Protein AF-V5GLH6-F1 (afdb_monomer_lite)

Structure (mmCIF, N/CA/C/O backbone):
data_AF-V5GLH6-F1
#
_entry.id   AF-V5GLH6-F1
#
loop_
_atom_site.group_PDB
_atom_site.id
_atom_site.type_symbol
_atom_site.label_atom_id
_atom_site.label_alt_id
_atom_site.label_comp_id
_atom_site.label_asym_id
_atom_site.label_entity_id
_atom_site.label_seq_id
_atom_site.pdbx_PDB_ins_code
_atom_site.Cartn_x
_atom_site.Cartn_y
_atom_site.Cartn_z
_atom_site.occupancy
_atom_site.B_iso_or_equiv
_atom_site.auth_seq_id
_atom_site.auth_comp_id
_atom_site.auth_asym_id
_atom_site.auth_atom_id
_atom_site.pdbx_PDB_model_num
ATOM 1 N N . ARG A 1 1 ? -13.225 12.604 -45.106 1.00 49.56 1 ARG A N 1
ATOM 2 C CA . ARG A 1 1 ? -14.642 13.021 -45.293 1.00 49.56 1 ARG A CA 1
ATOM 3 C C . ARG A 1 1 ? -15.420 13.181 -43.969 1.00 49.56 1 ARG A C 1
ATOM 5 O O . ARG A 1 1 ? -16.616 13.400 -44.041 1.00 49.56 1 ARG A O 1
ATOM 12 N N . ALA A 1 2 ? -14.789 13.143 -42.785 1.00 51.56 2 ALA A N 1
ATOM 13 C CA . ALA A 1 2 ? -15.497 13.200 -41.492 1.00 51.56 2 ALA A CA 1
ATOM 14 C C . ALA A 1 2 ? -15.190 14.450 -40.633 1.00 51.56 2 ALA A C 1
ATOM 16 O O . ALA A 1 2 ? -15.391 14.403 -39.431 1.00 51.56 2 ALA A O 1
ATOM 17 N N . LEU A 1 3 ? -14.682 15.545 -41.219 1.00 58.72 3 LEU A N 1
ATOM 18 C CA . LEU A 1 3 ? -14.327 16.779 -40.483 1.00 58.72 3 LEU A CA 1
ATOM 19 C C . LEU A 1 3 ? -14.544 18.070 -41.302 1.00 58.72 3 LEU A C 1
ATOM 21 O O . LEU A 1 3 ? -13.966 19.108 -41.002 1.00 58.72 3 LEU A O 1
ATOM 25 N N . ALA A 1 4 ? -15.341 18.032 -42.372 1.00 55.06 4 ALA A N 1
ATOM 26 C CA . ALA A 1 4 ? -15.666 19.264 -43.091 1.00 55.06 4 ALA A CA 1
ATOM 27 C C . ALA A 1 4 ? -16.716 20.052 -42.284 1.00 55.06 4 ALA A C 1
ATOM 29 O O . ALA A 1 4 ? -17.767 19.497 -41.969 1.00 55.06 4 ALA A O 1
ATOM 30 N N . ASN A 1 5 ? -16.435 21.324 -41.977 1.00 60.91 5 ASN A N 1
ATOM 31 C CA . ASN A 1 5 ? -17.304 22.279 -41.262 1.00 60.91 5 ASN A CA 1
ATOM 32 C C . ASN A 1 5 ? -17.484 22.077 -39.742 1.00 60.91 5 ASN A C 1
ATOM 34 O O . ASN A 1 5 ? -18.463 22.564 -39.181 1.00 60.91 5 ASN A O 1
ATOM 38 N N . GLN A 1 6 ? -16.556 21.407 -39.054 1.00 66.69 6 GLN A N 1
ATOM 39 C CA . GLN A 1 6 ? -16.508 21.433 -37.585 1.00 66.69 6 GLN A CA 1
ATOM 40 C C . GLN A 1 6 ? -15.483 22.472 -37.118 1.00 66.69 6 GLN A C 1
ATOM 42 O O . GLN A 1 6 ? -14.355 22.490 -37.608 1.00 66.69 6 GLN A O 1
ATOM 47 N N . SER A 1 7 ? -15.864 23.346 -36.183 1.00 65.06 7 SER A N 1
ATOM 48 C CA . SER A 1 7 ? -14.918 24.262 -35.540 1.00 65.06 7 SER A CA 1
ATOM 49 C C . SER A 1 7 ? -13.930 23.452 -34.706 1.00 65.06 7 SER A C 1
ATOM 51 O O . SER A 1 7 ? -14.357 22.675 -33.847 1.00 65.06 7 SER A O 1
ATOM 53 N N . LEU A 1 8 ? -12.627 23.631 -34.941 1.00 66.69 8 LEU A N 1
ATOM 54 C CA . LEU A 1 8 ? -11.609 23.013 -34.096 1.00 66.69 8 LEU A CA 1
ATOM 55 C C . LEU A 1 8 ? -11.785 23.491 -32.643 1.00 66.69 8 LEU A C 1
ATOM 57 O O . LEU A 1 8 ? -12.011 24.684 -32.421 1.00 66.69 8 LEU A O 1
ATOM 61 N N . PRO A 1 9 ? -11.713 22.588 -31.651 1.00 67.81 9 PRO A N 1
ATOM 62 C CA . PRO A 1 9 ? -11.848 22.978 -30.259 1.00 67.81 9 PRO A CA 1
ATOM 63 C C . PRO A 1 9 ? -10.700 23.915 -29.865 1.00 67.81 9 PRO A C 1
ATOM 65 O O . PRO A 1 9 ? -9.530 23.557 -29.986 1.00 67.81 9 PRO A O 1
ATOM 68 N N . PHE A 1 10 ? -11.043 25.103 -29.359 1.00 68.94 10 PHE A N 1
ATOM 69 C CA . PHE A 1 10 ? -10.095 26.037 -28.750 1.00 68.94 10 PHE A CA 1
ATOM 70 C C . PHE A 1 10 ? -9.610 25.464 -27.415 1.00 68.94 10 PHE A C 1
ATOM 72 O O . PHE A 1 10 ? -10.112 25.806 -26.346 1.00 68.94 10 PHE A O 1
ATOM 79 N N . SER A 1 11 ? -8.649 24.546 -27.479 1.00 81.56 11 SER A N 1
ATOM 80 C CA . SER A 1 11 ? -7.921 24.070 -26.309 1.00 81.56 11 SER A CA 1
ATOM 81 C C . SER A 1 11 ? -6.476 24.539 -26.373 1.00 81.56 11 SER A C 1
ATOM 83 O O . SER A 1 11 ? -5.858 24.564 -27.439 1.00 81.56 11 SER A O 1
ATOM 85 N N . VAL A 1 12 ? -5.924 24.869 -25.206 1.00 79.00 12 VAL A N 1
ATOM 86 C CA . VAL A 1 12 ? -4.511 25.235 -25.057 1.00 79.00 12 VAL A CA 1
ATOM 87 C C . VAL A 1 12 ? -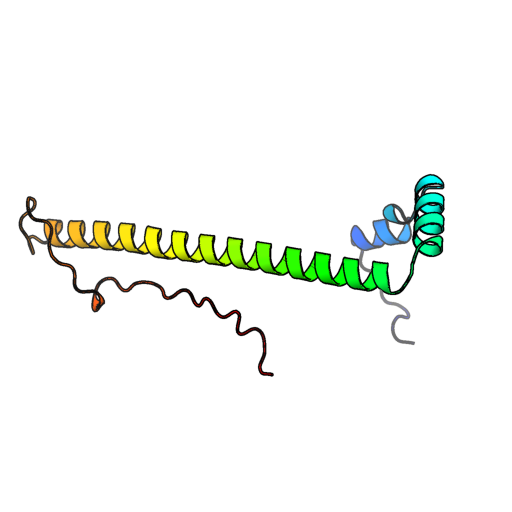3.606 24.149 -25.654 1.00 79.00 12 VAL A C 1
ATOM 89 O O . VAL A 1 12 ? -2.665 24.470 -26.366 1.00 79.00 12 VAL A O 1
ATOM 92 N N . CYS A 1 13 ? -3.941 22.867 -25.476 1.00 73.25 13 CYS A N 1
ATOM 93 C CA . CYS A 1 13 ? -3.187 21.756 -26.064 1.00 73.25 13 CYS A CA 1
ATOM 94 C C . CYS A 1 13 ? -3.197 21.752 -27.604 1.00 73.25 13 CYS A C 1
ATOM 96 O O . CYS A 1 13 ? -2.212 21.337 -28.206 1.00 73.25 13 CYS A O 1
ATOM 98 N N . THR A 1 14 ? -4.283 22.204 -28.244 1.00 77.00 14 THR A N 1
ATOM 99 C CA . THR A 1 14 ? -4.369 22.295 -29.715 1.00 77.00 14 THR A CA 1
ATOM 100 C C . THR A 1 14 ? -3.473 23.414 -30.234 1.00 77.00 14 THR A C 1
ATOM 102 O O . THR A 1 14 ? -2.698 23.186 -31.153 1.00 77.00 14 THR A O 1
ATOM 105 N N . ILE A 1 15 ? -3.501 24.581 -29.582 1.00 78.62 15 ILE A N 1
ATOM 106 C CA . ILE A 1 15 ? -2.649 25.725 -29.941 1.00 78.62 15 ILE A CA 1
ATOM 107 C C . ILE A 1 15 ? -1.170 25.381 -29.737 1.00 78.62 15 ILE A C 1
ATOM 109 O O . ILE A 1 15 ? -0.368 25.585 -30.635 1.00 78.62 15 ILE A O 1
ATOM 113 N N . LEU A 1 16 ? -0.805 24.800 -28.590 1.00 76.88 16 LEU A N 1
ATOM 114 C CA . LEU A 1 16 ? 0.584 24.420 -28.298 1.00 76.88 16 LEU A CA 1
ATOM 115 C C . LEU A 1 16 ? 1.133 23.363 -29.270 1.00 76.88 16 LEU A C 1
ATOM 117 O O . LEU A 1 16 ? 2.332 23.351 -29.541 1.00 76.88 16 LEU A O 1
ATOM 121 N N . ARG A 1 17 ? 0.267 22.477 -29.782 1.00 72.38 17 ARG A N 1
ATOM 122 C CA . ARG A 1 17 ? 0.611 21.517 -30.838 1.00 72.38 17 ARG A CA 1
ATOM 123 C C . ARG A 1 17 ? 0.798 22.214 -32.187 1.00 72.38 17 ARG A C 1
ATOM 125 O O . ARG A 1 17 ? 1.779 21.924 -32.860 1.00 72.38 17 ARG A O 1
ATOM 132 N N . ASP A 1 18 ? -0.143 23.072 -32.581 1.00 76.44 18 ASP A N 1
ATOM 133 C CA . ASP A 1 18 ? -0.149 23.734 -33.896 1.00 76.44 18 ASP A CA 1
ATOM 134 C C . ASP A 1 18 ? 0.988 24.751 -34.040 1.00 76.44 18 ASP A C 1
ATOM 136 O O . ASP A 1 18 ? 1.577 24.863 -35.108 1.00 76.44 18 ASP A O 1
ATOM 140 N N . GLU A 1 19 ? 1.347 25.425 -32.948 1.00 79.25 19 GLU A N 1
ATOM 141 C CA . GLU A 1 19 ? 2.496 26.335 -32.865 1.00 79.25 19 GLU A CA 1
ATOM 142 C C . GLU A 1 19 ? 3.831 25.592 -32.651 1.00 79.25 19 GLU A C 1
ATOM 144 O O . GLU A 1 19 ? 4.854 26.220 -32.393 1.00 79.25 19 GLU A O 1
ATOM 149 N N . GLU A 1 20 ? 3.825 24.251 -32.700 1.00 69.56 20 GLU A N 1
ATOM 150 C CA . GLU A 1 20 ? 5.005 23.380 -32.572 1.00 69.56 20 GLU A CA 1
ATOM 151 C C . GLU A 1 20 ? 5.912 23.712 -31.372 1.00 69.56 20 GLU A C 1
ATOM 153 O O . GLU A 1 20 ? 7.104 23.402 -31.366 1.00 69.56 20 GLU A O 1
ATOM 158 N N . VAL A 1 21 ? 5.336 24.282 -30.307 1.00 70.38 21 VAL A N 1
ATOM 159 C CA . VAL A 1 21 ? 6.071 24.884 -29.178 1.00 70.38 21 VAL A CA 1
ATOM 160 C C . VAL A 1 21 ? 7.008 23.879 -28.501 1.00 70.38 21 VAL A C 1
ATOM 162 O O . VAL A 1 21 ? 8.064 24.251 -27.995 1.00 70.38 21 VAL A O 1
ATOM 165 N N . TYR A 1 22 ? 6.642 22.594 -28.522 1.00 60.88 22 TYR A N 1
ATOM 166 C CA . TYR A 1 22 ? 7.427 21.489 -27.959 1.00 60.88 22 TYR A CA 1
ATOM 167 C C . TYR A 1 22 ? 8.122 20.603 -29.004 1.00 60.88 22 TYR A C 1
ATOM 169 O O . TYR A 1 22 ? 8.867 19.703 -28.625 1.00 60.88 22 TYR A O 1
ATOM 177 N N . ASN A 1 23 ? 7.890 20.838 -30.298 1.00 61.41 23 ASN A N 1
ATOM 178 C CA . ASN A 1 23 ? 8.450 20.033 -31.390 1.00 61.41 23 ASN A CA 1
ATOM 179 C C . ASN A 1 23 ? 9.731 20.634 -31.986 1.00 61.41 23 ASN A C 1
ATOM 181 O O . ASN A 1 23 ? 10.294 20.059 -32.916 1.00 61.41 23 ASN A O 1
ATOM 185 N N . LEU A 1 24 ? 10.219 21.759 -31.454 1.00 68.00 24 LEU A N 1
ATOM 186 C CA . LEU A 1 24 ? 11.526 22.301 -31.812 1.00 68.00 24 LEU A CA 1
ATOM 187 C C . LEU A 1 24 ? 12.619 21.366 -31.285 1.00 68.00 24 LEU A C 1
ATOM 189 O O . LEU A 1 24 ? 13.093 21.499 -30.155 1.00 68.00 24 LEU A O 1
ATOM 193 N N . ILE A 1 25 ? 13.010 20.394 -32.107 1.00 64.38 25 ILE A N 1
ATOM 194 C CA . ILE A 1 25 ? 14.183 19.574 -31.836 1.00 64.38 25 ILE A CA 1
ATOM 195 C C . ILE A 1 25 ? 15.387 20.501 -31.976 1.00 64.38 25 ILE A C 1
ATOM 197 O O . ILE A 1 25 ? 15.703 20.976 -33.065 1.00 64.38 25 ILE A O 1
ATOM 201 N N . THR A 1 26 ? 16.029 20.818 -30.855 1.00 71.62 26 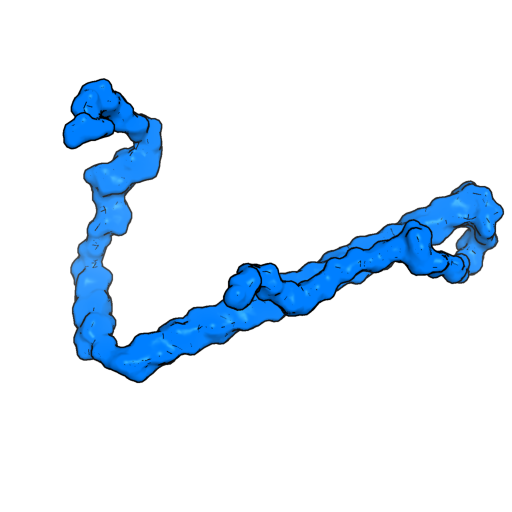THR A N 1
ATOM 202 C CA . THR A 1 26 ? 17.257 21.605 -30.889 1.00 71.62 26 THR A CA 1
ATOM 203 C C . THR A 1 26 ? 18.347 20.814 -31.620 1.00 71.62 26 THR A C 1
ATOM 205 O O . THR A 1 26 ? 18.365 19.581 -31.537 1.00 71.62 26 THR A O 1
ATOM 208 N N . PRO A 1 27 ? 19.274 21.476 -32.332 1.00 69.75 27 PRO A N 1
ATOM 209 C CA . PRO A 1 27 ? 20.352 20.788 -33.045 1.00 69.75 27 PRO A CA 1
ATOM 210 C C . PRO A 1 27 ? 21.174 19.867 -32.124 1.00 69.75 27 PRO A C 1
ATOM 212 O O . PRO A 1 27 ? 21.598 18.790 -32.540 1.00 69.75 27 PRO A O 1
ATOM 215 N N . GLU A 1 28 ? 21.312 20.216 -30.842 1.00 70.88 28 GLU A N 1
ATOM 216 C CA . GLU A 1 28 ? 21.952 19.376 -29.824 1.00 70.88 28 GLU A CA 1
ATOM 217 C C . GLU A 1 28 ? 21.151 18.096 -29.523 1.00 70.88 28 GLU A C 1
ATOM 219 O O . GLU A 1 28 ? 21.722 17.025 -29.297 1.00 70.88 28 GLU A O 1
ATOM 224 N N . GLN A 1 29 ? 19.818 18.186 -29.523 1.00 68.50 29 GLN A N 1
ATOM 225 C CA . GLN A 1 29 ? 18.928 17.044 -29.328 1.00 68.50 29 GLN A CA 1
ATOM 226 C C . GLN A 1 29 ? 18.921 16.136 -30.570 1.00 68.50 29 GLN A C 1
ATOM 228 O O . GLN A 1 29 ? 18.936 14.913 -30.433 1.00 68.50 29 GLN A O 1
ATOM 233 N N . GLU A 1 30 ? 18.993 16.713 -31.771 1.00 69.75 30 GLU A N 1
ATOM 234 C CA . GLU A 1 30 ? 19.156 15.992 -33.040 1.00 69.75 30 GLU A CA 1
ATOM 235 C C . GLU A 1 30 ? 20.482 15.212 -33.106 1.00 69.75 30 GLU A C 1
ATOM 237 O O . GLU A 1 30 ? 20.514 14.049 -33.525 1.00 69.75 30 GLU A O 1
ATOM 242 N N . GLU A 1 31 ? 21.582 15.821 -32.650 1.00 68.88 31 GLU A N 1
ATOM 243 C CA . GLU A 1 31 ? 22.901 15.183 -32.589 1.00 68.88 31 GLU A CA 1
ATOM 244 C C . GLU A 1 31 ? 22.920 14.024 -31.578 1.00 68.88 31 GLU A C 1
ATOM 246 O O . GLU A 1 31 ? 23.433 12.932 -31.861 1.00 68.88 31 GLU A O 1
ATOM 251 N N . LYS A 1 32 ? 22.279 14.220 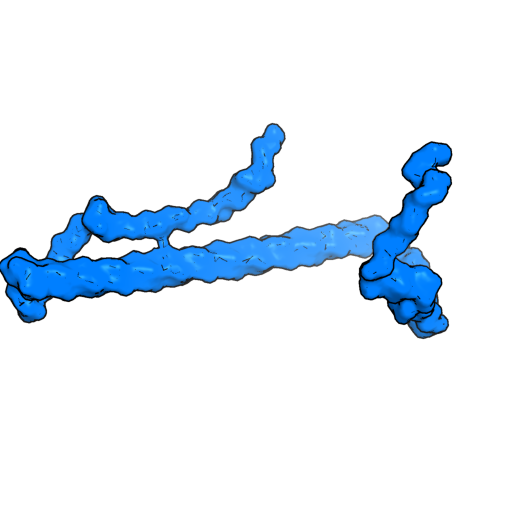-30.419 1.00 68.00 32 LYS A N 1
ATOM 252 C CA . LYS A 1 32 ? 22.099 13.184 -29.395 1.00 68.00 32 LYS A CA 1
ATOM 253 C C . LYS A 1 32 ? 21.286 11.998 -29.923 1.00 68.00 32 LYS A C 1
ATOM 255 O O . LYS A 1 32 ? 21.691 10.850 -29.722 1.00 68.00 32 LYS A O 1
ATOM 260 N N . ASP A 1 33 ? 20.204 12.256 -30.652 1.00 66.88 33 ASP A N 1
ATOM 261 C CA . ASP A 1 33 ? 19.356 11.228 -31.267 1.00 66.88 33 ASP A CA 1
ATOM 262 C C . ASP A 1 33 ? 20.067 10.468 -32.396 1.00 66.88 33 ASP A C 1
ATOM 264 O O . ASP A 1 33 ? 19.919 9.246 -32.522 1.00 66.88 33 ASP A O 1
ATOM 268 N N . ARG A 1 34 ? 20.883 11.153 -33.209 1.00 67.81 34 ARG A N 1
ATOM 269 C CA . ARG A 1 34 ? 21.742 10.513 -34.222 1.00 67.81 34 ARG A CA 1
ATOM 270 C C . ARG A 1 34 ? 22.774 9.583 -33.589 1.00 67.81 34 ARG A C 1
ATOM 272 O O . ARG A 1 34 ? 22.948 8.454 -34.060 1.00 67.81 34 ARG A O 1
ATOM 279 N N . ASN A 1 35 ? 23.427 10.017 -32.511 1.00 62.25 35 ASN A N 1
ATOM 280 C CA . ASN A 1 35 ? 24.387 9.192 -31.775 1.00 62.25 35 ASN A CA 1
ATOM 281 C C . ASN A 1 35 ? 23.717 8.000 -31.078 1.00 62.25 35 ASN A C 1
ATOM 283 O O . ASN A 1 35 ? 24.287 6.907 -31.061 1.00 62.25 35 ASN A O 1
ATOM 287 N N . ALA A 1 36 ? 22.504 8.179 -30.549 1.00 61.91 36 ALA A N 1
ATOM 288 C CA . ALA A 1 36 ? 21.718 7.103 -29.950 1.00 61.91 36 ALA A CA 1
ATOM 289 C C . ALA A 1 36 ? 21.309 6.045 -30.990 1.00 61.91 36 ALA A C 1
ATOM 291 O O . ALA A 1 36 ? 21.534 4.854 -30.771 1.00 61.91 36 ALA A O 1
ATOM 292 N N . ARG A 1 37 ? 20.799 6.465 -32.160 1.00 62.72 37 ARG A N 1
ATOM 293 C CA . ARG A 1 37 ? 20.460 5.554 -33.272 1.00 62.72 37 ARG A CA 1
ATOM 294 C C . ARG A 1 37 ? 21.678 4.796 -33.800 1.00 62.72 37 ARG A C 1
ATOM 296 O O . ARG A 1 37 ? 21.571 3.612 -34.093 1.00 62.72 37 ARG A O 1
ATOM 303 N N . SER A 1 38 ? 22.839 5.445 -33.867 1.00 62.22 38 SER A N 1
ATOM 304 C CA . SER A 1 38 ? 24.077 4.830 -34.374 1.00 62.22 38 SER A CA 1
ATOM 305 C C . SER A 1 38 ? 24.667 3.768 -33.435 1.00 62.22 38 SER A C 1
ATOM 307 O O . SER A 1 38 ? 25.432 2.915 -33.877 1.00 62.22 38 SER A O 1
ATOM 309 N N . ARG A 1 39 ? 24.324 3.802 -32.139 1.00 63.62 39 ARG A N 1
ATOM 310 C CA . ARG A 1 39 ? 24.772 2.826 -31.125 1.00 63.62 39 ARG A CA 1
ATOM 311 C C . ARG A 1 39 ? 23.716 1.773 -30.786 1.00 63.62 39 ARG A C 1
ATOM 313 O O . ARG A 1 39 ? 23.985 0.887 -29.973 1.00 63.62 39 ARG A O 1
ATOM 320 N N . TYR A 1 40 ? 22.531 1.866 -31.387 1.00 73.19 40 TYR A N 1
ATOM 321 C CA . TYR A 1 40 ? 21.458 0.908 -31.178 1.00 73.19 40 TYR A CA 1
ATOM 322 C C . TYR A 1 40 ? 21.867 -0.478 -31.687 1.00 73.19 40 TYR A C 1
ATOM 324 O O . TYR A 1 40 ? 22.282 -0.652 -32.831 1.00 73.19 40 TYR A O 1
ATOM 332 N N . ASN A 1 41 ? 21.744 -1.479 -30.822 1.00 83.69 41 ASN A N 1
ATOM 333 C CA . ASN A 1 41 ? 21.876 -2.886 -31.172 1.00 83.69 41 ASN A CA 1
ATOM 334 C C . ASN A 1 41 ? 20.950 -3.719 -30.273 1.00 83.69 41 ASN A C 1
ATOM 336 O O . ASN A 1 41 ? 20.450 -3.225 -29.259 1.00 83.69 41 ASN A O 1
ATOM 340 N N . GLY A 1 42 ? 20.738 -4.992 -30.621 1.00 86.75 42 GLY A N 1
ATOM 341 C CA . GLY A 1 42 ? 19.817 -5.867 -29.886 1.00 86.75 42 GLY A CA 1
ATOM 342 C C . GLY A 1 42 ? 20.134 -6.003 -28.391 1.00 86.75 42 GLY A C 1
ATOM 343 O O . GLY A 1 42 ? 19.216 -6.091 -27.585 1.00 86.75 42 GLY A O 1
ATOM 344 N N . ARG A 1 43 ? 21.412 -5.934 -27.987 1.00 90.44 43 ARG A N 1
ATOM 345 C CA . ARG A 1 43 ? 21.805 -5.967 -26.567 1.00 90.44 43 ARG A CA 1
ATOM 346 C C . ARG A 1 43 ? 21.356 -4.709 -25.827 1.00 90.44 43 ARG A C 1
ATOM 348 O O . ARG A 1 43 ? 20.889 -4.814 -24.700 1.00 90.44 43 ARG A O 1
ATOM 355 N N . LEU A 1 44 ? 21.492 -3.538 -26.449 1.00 85.88 44 LEU A N 1
ATOM 356 C CA . LEU A 1 44 ? 21.053 -2.277 -25.851 1.00 85.88 44 LEU A CA 1
ATOM 357 C C . LEU A 1 44 ? 19.529 -2.244 -25.682 1.00 85.88 44 LEU A C 1
ATOM 359 O O . LEU A 1 44 ? 19.043 -1.830 -24.638 1.00 85.88 44 LEU A O 1
ATOM 363 N N . PHE A 1 45 ? 18.786 -2.750 -26.670 1.00 86.56 45 PHE A N 1
ATOM 364 C CA . PHE A 1 45 ? 17.332 -2.883 -26.574 1.00 86.56 45 PHE A CA 1
ATOM 365 C C . PHE A 1 45 ? 16.904 -3.792 -25.415 1.00 86.56 45 PHE A C 1
ATOM 367 O O . PHE A 1 45 ? 16.062 -3.397 -24.615 1.00 86.56 45 PHE A O 1
ATOM 374 N N . LEU A 1 46 ? 17.523 -4.972 -25.281 1.00 91.25 46 LEU A N 1
ATOM 375 C CA . LEU A 1 46 ? 17.251 -5.881 -24.161 1.00 91.25 46 LEU A CA 1
ATOM 376 C C . LEU A 1 46 ? 17.603 -5.251 -22.806 1.00 91.25 46 LEU A C 1
ATOM 378 O O . LEU A 1 46 ? 16.862 -5.429 -21.848 1.00 91.25 46 LEU A O 1
ATOM 382 N N . SER A 1 47 ? 18.687 -4.470 -22.731 1.00 92.00 47 SER A N 1
ATOM 383 C CA . SER A 1 47 ? 19.038 -3.719 -21.518 1.00 92.00 47 SER A CA 1
ATOM 384 C C . SER A 1 47 ? 17.967 -2.696 -21.144 1.00 92.00 47 SER A C 1
ATOM 386 O O . SER A 1 47 ? 17.659 -2.554 -19.970 1.00 92.00 47 SER A O 1
ATOM 388 N N . TRP A 1 48 ? 17.382 -1.993 -22.118 1.00 93.25 48 TRP A N 1
ATOM 389 C CA . TRP A 1 48 ? 16.311 -1.033 -21.838 1.00 93.25 48 TRP A CA 1
ATOM 390 C C . TRP A 1 48 ? 15.020 -1.702 -21.382 1.00 93.25 48 TRP A C 1
ATOM 392 O O . TRP A 1 48 ? 14.332 -1.145 -20.533 1.00 93.25 48 TRP A O 1
ATOM 402 N N . LEU A 1 49 ? 14.689 -2.875 -21.926 1.00 95.69 49 LEU A N 1
ATOM 403 C CA . LEU A 1 49 ? 13.560 -3.660 -21.426 1.00 95.69 49 LEU A CA 1
ATOM 404 C C . LEU A 1 49 ? 13.800 -4.085 -19.975 1.00 95.69 49 LEU A C 1
ATOM 406 O O . LEU A 1 49 ? 12.939 -3.848 -19.137 1.00 95.69 49 LEU A O 1
ATOM 410 N N . GLN A 1 50 ? 15.003 -4.574 -19.659 1.00 95.94 50 GLN A N 1
ATOM 411 C CA . GLN A 1 50 ? 15.368 -4.908 -18.282 1.00 95.94 50 GLN A CA 1
ATOM 412 C C . GLN A 1 50 ? 15.274 -3.692 -17.352 1.00 95.94 50 GLN A C 1
ATOM 414 O O . GLN A 1 50 ? 14.732 -3.799 -16.260 1.00 95.94 50 GLN A O 1
ATOM 419 N N . ASP A 1 51 ? 15.736 -2.515 -17.786 1.00 96.31 51 ASP A N 1
ATOM 420 C CA . ASP A 1 51 ? 15.620 -1.288 -16.990 1.00 96.31 51 ASP A CA 1
ATOM 421 C C . ASP A 1 51 ? 14.155 -0.912 -16.710 1.00 96.31 51 ASP A C 1
ATOM 423 O O . ASP A 1 51 ? 13.856 -0.312 -15.676 1.00 96.31 51 ASP A O 1
ATOM 427 N N . VAL A 1 52 ? 13.244 -1.192 -17.648 1.00 96.69 52 VAL A N 1
ATOM 428 C CA . VAL A 1 52 ? 11.802 -0.974 -17.470 1.00 96.69 52 VAL A CA 1
ATOM 42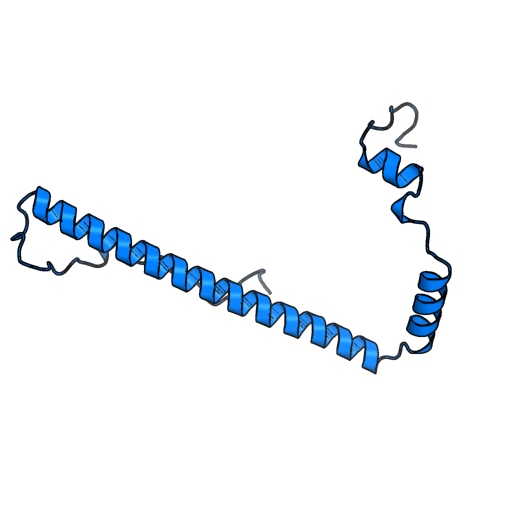9 C C . VAL A 1 52 ? 11.234 -1.980 -16.473 1.00 96.69 52 VAL A C 1
ATOM 431 O O . VAL A 1 52 ? 10.546 -1.553 -15.546 1.00 96.69 52 VAL A O 1
ATOM 434 N N . ASP A 1 53 ? 11.568 -3.261 -16.613 1.00 94.31 53 ASP A N 1
ATOM 435 C CA . ASP A 1 53 ? 11.131 -4.322 -15.701 1.00 94.31 53 ASP A CA 1
ATOM 436 C C . ASP A 1 53 ? 11.634 -4.061 -14.271 1.00 94.31 53 ASP A C 1
ATOM 438 O O . ASP A 1 53 ? 10.851 -4.031 -13.324 1.00 94.31 53 ASP A O 1
ATOM 442 N N . ASP A 1 54 ? 12.916 -3.729 -14.107 1.00 96.75 54 ASP A N 1
ATOM 443 C CA . ASP A 1 54 ? 13.520 -3.414 -12.809 1.00 96.75 54 ASP A CA 1
ATOM 444 C C . ASP A 1 54 ? 12.880 -2.178 -12.158 1.00 96.75 54 ASP A C 1
ATOM 446 O O . ASP A 1 54 ? 12.703 -2.114 -10.937 1.00 96.75 54 ASP A O 1
ATOM 450 N N . LYS A 1 55 ? 12.543 -1.156 -12.958 1.00 97.12 55 LYS A N 1
ATOM 451 C CA . LYS A 1 55 ? 11.814 0.023 -12.463 1.00 97.12 55 LYS A CA 1
ATOM 452 C C . LYS A 1 55 ? 10.406 -0.350 -12.031 1.00 97.12 55 LYS A C 1
ATOM 454 O O . LYS A 1 55 ? 9.948 0.153 -11.005 1.00 97.12 55 LYS A O 1
ATOM 459 N N . TRP A 1 56 ? 9.732 -1.192 -12.804 1.00 94.06 56 TRP A N 1
ATOM 460 C CA . TRP A 1 56 ? 8.391 -1.654 -12.489 1.00 94.06 56 TRP A CA 1
ATOM 461 C C . TRP A 1 56 ? 8.365 -2.437 -11.178 1.00 94.06 56 TRP A C 1
ATOM 463 O O . TRP A 1 56 ? 7.573 -2.099 -10.301 1.00 94.06 56 TRP A O 1
ATOM 473 N N . GLU A 1 57 ? 9.279 -3.390 -10.987 1.00 92.94 57 GLU A N 1
ATOM 474 C CA . GLU A 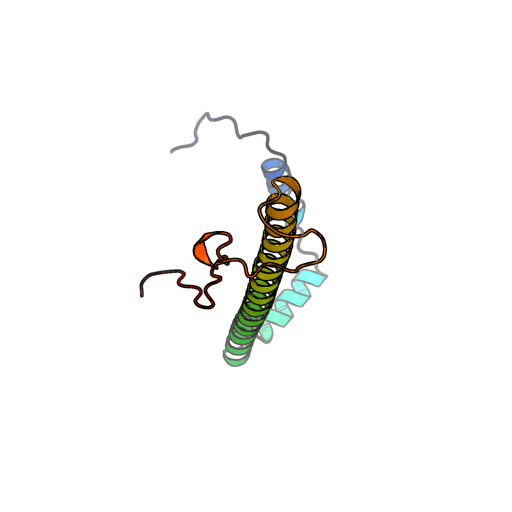1 57 ? 9.368 -4.159 -9.740 1.00 92.94 57 GLU A CA 1
ATOM 475 C C . GLU A 1 57 ? 9.620 -3.263 -8.521 1.00 92.94 57 GLU A C 1
ATOM 477 O O . GLU A 1 57 ? 8.940 -3.401 -7.507 1.00 92.94 57 GLU A O 1
ATOM 482 N N . LYS A 1 58 ? 10.502 -2.262 -8.629 1.00 95.38 58 LYS A N 1
ATOM 483 C CA . LYS A 1 58 ? 10.733 -1.301 -7.533 1.00 95.38 58 LYS A CA 1
ATOM 484 C C . LYS A 1 58 ? 9.496 -0.469 -7.198 1.00 95.38 58 LYS A C 1
ATOM 486 O O . LYS A 1 58 ? 9.210 -0.221 -6.029 1.00 95.38 58 LYS A O 1
ATOM 491 N N . ILE A 1 59 ? 8.766 -0.006 -8.215 1.00 94.75 59 ILE A N 1
ATOM 492 C CA . ILE A 1 59 ? 7.521 0.751 -8.012 1.00 94.75 59 ILE A CA 1
ATOM 493 C C . ILE A 1 59 ? 6.475 -0.135 -7.336 1.00 94.75 59 ILE A C 1
ATOM 495 O O . ILE A 1 59 ? 5.802 0.312 -6.406 1.00 94.75 59 ILE A O 1
ATOM 499 N N . LYS A 1 60 ? 6.366 -1.386 -7.786 1.00 92.75 60 LYS A N 1
ATOM 500 C CA . LYS A 1 60 ? 5.455 -2.393 -7.253 1.00 92.75 60 LYS A CA 1
ATOM 501 C C . LYS A 1 60 ? 5.726 -2.665 -5.771 1.00 92.75 60 LYS A C 1
ATOM 503 O O . LYS A 1 60 ? 4.818 -2.531 -4.954 1.00 92.75 60 LYS A O 1
ATOM 508 N N . GLU A 1 61 ? 6.981 -2.945 -5.424 1.00 93.75 61 GLU A N 1
ATOM 509 C CA . GLU A 1 61 ? 7.430 -3.178 -4.048 1.00 93.75 61 GLU A CA 1
ATOM 510 C C . GLU A 1 61 ? 7.125 -1.975 -3.144 1.00 93.75 61 GLU A C 1
ATOM 512 O O . GLU A 1 61 ? 6.500 -2.116 -2.092 1.00 93.75 61 GLU A O 1
ATOM 517 N N . HIS A 1 62 ? 7.491 -0.766 -3.580 1.00 95.31 62 HIS A N 1
ATOM 518 C CA . HIS A 1 62 ? 7.211 0.456 -2.824 1.00 95.31 62 HIS A CA 1
ATOM 519 C C . HIS A 1 62 ? 5.709 0.700 -2.624 1.00 95.31 62 HIS A C 1
ATOM 521 O O . HIS A 1 62 ? 5.298 1.172 -1.562 1.00 95.31 62 HIS A O 1
ATOM 527 N N . MET A 1 63 ? 4.883 0.404 -3.632 1.00 94.88 63 MET A N 1
ATOM 528 C CA . MET A 1 63 ? 3.432 0.542 -3.524 1.00 94.88 63 MET A CA 1
ATOM 529 C C . MET A 1 63 ? 2.859 -0.429 -2.490 1.00 94.88 63 MET A C 1
ATOM 531 O O . MET A 1 63 ? 2.102 0.006 -1.622 1.00 94.88 63 MET A O 1
ATOM 535 N N . LEU A 1 64 ? 3.230 -1.713 -2.561 1.00 93.94 64 LEU A N 1
ATOM 536 C CA . LEU A 1 64 ? 2.766 -2.727 -1.610 1.00 93.94 64 LEU A CA 1
ATOM 537 C C . LEU A 1 64 ? 3.160 -2.375 -0.183 1.00 93.94 64 LEU A C 1
ATOM 539 O O . LEU A 1 64 ? 2.311 -2.386 0.704 1.00 93.94 64 LEU A O 1
ATOM 543 N N . LEU A 1 65 ? 4.418 -1.981 0.027 1.00 96.06 65 LEU A N 1
ATOM 544 C CA . LEU A 1 65 ? 4.892 -1.563 1.341 1.00 96.06 65 LEU A CA 1
ATOM 545 C C . LEU A 1 65 ? 4.057 -0.402 1.892 1.00 96.06 65 LEU A C 1
ATOM 547 O O . LEU A 1 65 ? 3.666 -0.412 3.059 1.00 96.06 65 LEU A O 1
ATOM 551 N N . ARG A 1 66 ? 3.747 0.597 1.055 1.00 97.50 66 ARG A N 1
ATOM 552 C CA . ARG A 1 66 ? 2.883 1.710 1.461 1.00 97.50 66 ARG A CA 1
ATOM 553 C C . ARG A 1 66 ? 1.486 1.219 1.845 1.00 97.50 66 ARG A C 1
ATOM 555 O O . ARG A 1 66 ? 0.976 1.645 2.874 1.00 97.50 66 ARG A O 1
ATOM 562 N N . HIS A 1 67 ? 0.883 0.334 1.056 1.00 96.12 67 HIS A N 1
ATOM 563 C CA . HIS A 1 67 ? -0.465 -0.170 1.324 1.00 96.12 67 HIS A CA 1
ATOM 564 C C . HIS A 1 67 ? -0.530 -1.011 2.603 1.00 96.12 67 HIS A C 1
ATOM 566 O O . HIS A 1 67 ? -1.461 -0.832 3.385 1.00 96.12 67 HIS A O 1
ATOM 572 N N . HIS A 1 68 ? 0.469 -1.861 2.860 1.00 96.62 68 HIS A N 1
ATOM 573 C CA . HIS A 1 68 ? 0.590 -2.592 4.127 1.00 96.62 68 HIS A CA 1
ATOM 574 C C . HIS A 1 68 ? 0.699 -1.626 5.310 1.00 96.62 68 HIS A C 1
ATOM 576 O O . HIS A 1 68 ? -0.098 -1.706 6.242 1.00 96.62 68 HIS A O 1
ATOM 582 N N . ASN A 1 69 ? 1.594 -0.636 5.228 1.00 97.69 69 ASN A N 1
ATOM 583 C CA . ASN A 1 69 ? 1.746 0.373 6.281 1.00 97.69 69 ASN A CA 1
ATOM 584 C C . ASN A 1 69 ? 0.447 1.155 6.537 1.00 97.69 69 ASN A C 1
ATOM 586 O O . ASN A 1 69 ? 0.103 1.433 7.687 1.00 97.69 69 ASN A O 1
ATOM 590 N N . GLU A 1 70 ? -0.277 1.529 5.480 1.00 98.06 70 GLU A N 1
ATOM 591 C CA . GLU A 1 70 ? -1.567 2.218 5.579 1.00 98.06 70 GLU A CA 1
ATOM 592 C C . GLU A 1 70 ? -2.635 1.329 6.234 1.00 98.06 70 GLU A C 1
ATOM 594 O O . GLU A 1 70 ? -3.330 1.792 7.143 1.00 98.06 70 GLU A O 1
ATOM 599 N N . ALA A 1 71 ? -2.741 0.059 5.829 1.00 97.56 71 ALA A N 1
ATOM 600 C CA . ALA A 1 71 ? -3.685 -0.902 6.396 1.00 97.56 71 ALA A CA 1
ATOM 601 C C . ALA A 1 71 ? -3.417 -1.152 7.889 1.00 97.56 71 ALA A C 1
ATOM 603 O O . ALA A 1 71 ? -4.337 -1.061 8.708 1.00 97.56 71 ALA A O 1
ATOM 604 N N . GLU A 1 72 ? -2.156 -1.380 8.261 1.00 97.50 72 GLU A N 1
ATOM 605 C CA . GLU A 1 72 ? -1.743 -1.579 9.652 1.00 97.50 72 GLU A CA 1
ATOM 606 C C . GLU A 1 72 ? -1.995 -0.335 10.510 1.00 97.50 72 GLU A C 1
ATOM 608 O O . GLU A 1 72 ? -2.573 -0.428 11.599 1.00 97.50 72 GLU A O 1
ATOM 613 N N . SER A 1 73 ? -1.616 0.844 10.006 1.00 98.12 73 SER A N 1
ATOM 614 C CA . SER A 1 73 ? -1.811 2.114 10.713 1.00 98.12 73 SER A CA 1
ATOM 615 C C . SER A 1 73 ? -3.295 2.401 10.941 1.00 98.12 73 SER A C 1
ATOM 617 O O . SER A 1 73 ? -3.697 2.785 12.043 1.00 98.12 73 SER A O 1
ATOM 619 N N . LEU A 1 74 ? -4.131 2.174 9.922 1.00 97.81 74 LEU A N 1
ATOM 620 C CA . LEU A 1 74 ? -5.578 2.336 10.028 1.00 97.81 74 LEU A CA 1
ATOM 621 C C . LEU A 1 74 ? -6.167 1.378 11.066 1.00 97.81 74 LEU A C 1
ATOM 623 O O . LEU A 1 74 ? -6.934 1.804 11.931 1.00 97.81 74 LEU A O 1
ATOM 627 N N . HIS A 1 75 ? -5.790 0.102 11.012 1.00 97.38 75 HIS A N 1
ATOM 628 C CA . HIS A 1 75 ? -6.283 -0.906 11.943 1.00 97.38 75 HIS A CA 1
ATOM 629 C C . HIS A 1 75 ? -5.887 -0.600 13.394 1.00 97.38 75 HIS A C 1
ATOM 631 O O . HIS A 1 75 ? -6.710 -0.744 14.302 1.00 97.38 75 HIS A O 1
ATOM 637 N N . ALA A 1 76 ? -4.667 -0.109 13.629 1.00 96.88 76 ALA A N 1
ATOM 638 C CA . ALA A 1 76 ? -4.226 0.326 14.953 1.00 96.88 76 ALA A CA 1
ATOM 639 C C . ALA A 1 76 ? -5.090 1.479 15.496 1.00 96.88 76 ALA A C 1
ATOM 641 O O . ALA A 1 76 ? -5.569 1.415 16.632 1.00 96.88 76 ALA A O 1
ATOM 642 N N . VAL A 1 77 ? -5.357 2.500 14.672 1.00 97.75 77 VAL A N 1
ATOM 643 C CA . VAL A 1 77 ? -6.233 3.628 15.038 1.00 97.75 77 VAL A CA 1
ATOM 644 C C . VAL A 1 77 ? -7.658 3.151 15.318 1.00 97.75 77 VAL A C 1
ATOM 646 O O . VAL A 1 77 ? -8.272 3.568 16.301 1.00 97.75 77 VAL A O 1
ATOM 649 N N . GLN A 1 78 ? -8.194 2.253 14.491 1.00 97.31 78 GLN A N 1
ATOM 650 C CA . GLN A 1 78 ? -9.536 1.707 14.682 1.00 97.31 78 GLN A CA 1
ATOM 651 C C . GLN A 1 78 ? -9.644 0.882 15.969 1.00 97.31 78 GLN A C 1
ATOM 653 O O . GLN A 1 78 ? -10.606 1.064 16.715 1.00 97.31 78 GLN A O 1
ATOM 658 N N . LYS A 1 79 ? -8.650 0.039 16.283 1.00 96.25 79 LYS A N 1
ATOM 659 C CA . LYS A 1 79 ? -8.599 -0.704 17.552 1.00 96.25 79 LYS A CA 1
ATOM 660 C C . LYS A 1 79 ? -8.542 0.231 18.754 1.00 96.25 79 LYS A C 1
ATOM 662 O O . LYS A 1 79 ? -9.286 0.027 19.709 1.00 96.25 79 LYS A O 1
ATOM 667 N N . MET A 1 80 ? -7.724 1.279 18.687 1.00 95.62 80 MET A N 1
ATOM 668 C CA . MET A 1 80 ? -7.646 2.289 19.744 1.00 95.62 80 MET A CA 1
ATOM 669 C C . MET A 1 80 ? -8.997 2.993 19.954 1.00 95.62 80 MET A C 1
ATOM 671 O O . MET A 1 80 ? -9.477 3.095 21.083 1.00 95.62 80 MET A O 1
ATOM 675 N N . ASN A 1 81 ? -9.647 3.428 18.871 1.00 96.12 81 ASN A N 1
ATOM 676 C CA . ASN A 1 81 ? -10.965 4.063 18.936 1.00 96.12 81 ASN A CA 1
ATOM 677 C C . ASN A 1 81 ? -12.029 3.114 19.500 1.00 96.12 81 ASN A C 1
ATOM 679 O O . ASN A 1 81 ? -12.877 3.528 20.292 1.00 96.12 81 ASN A O 1
ATOM 683 N N . TRP A 1 82 ? -11.976 1.836 19.123 1.00 96.31 82 TRP A N 1
ATOM 684 C CA . TRP A 1 82 ? -12.880 0.814 19.637 1.00 96.31 82 TRP A CA 1
ATOM 685 C C . TRP A 1 82 ? -12.688 0.583 21.137 1.00 96.31 82 TRP A C 1
ATOM 687 O O . TRP A 1 82 ? -13.661 0.580 21.893 1.00 96.31 82 TRP A O 1
ATOM 697 N N . GLU A 1 83 ? -11.439 0.458 21.592 1.00 94.94 83 GLU A N 1
ATOM 698 C CA . GLU A 1 83 ? -11.106 0.352 23.015 1.00 94.94 83 GLU A CA 1
ATOM 699 C C . GLU A 1 83 ? -11.652 1.547 23.803 1.00 94.94 83 GLU A C 1
ATOM 701 O O . GLU A 1 83 ? -12.296 1.372 24.842 1.00 94.94 83 GLU A O 1
ATOM 706 N N . TRP A 1 84 ? -11.436 2.767 23.306 1.00 94.38 84 TRP A N 1
ATOM 707 C CA . TRP A 1 84 ? -12.002 3.964 23.922 1.00 94.38 84 TRP A CA 1
ATOM 708 C C . TRP A 1 84 ? -13.520 3.913 23.968 1.00 94.38 84 TRP A C 1
ATOM 710 O O . TRP A 1 84 ? -14.101 4.211 25.014 1.00 94.38 84 TRP A O 1
ATOM 720 N N . LYS A 1 85 ? -14.170 3.447 22.899 1.00 95.56 85 LYS A N 1
ATOM 721 C CA . LYS A 1 85 ? -15.626 3.343 22.878 1.00 95.56 85 LYS A CA 1
ATOM 722 C C . LYS A 1 85 ? -16.161 2.345 23.903 1.00 95.56 85 LYS A C 1
ATOM 724 O O . LYS A 1 85 ? -17.148 2.637 24.577 1.00 95.56 85 LYS A O 1
ATOM 729 N N . MET A 1 86 ? -15.489 1.209 24.088 1.00 94.31 86 MET A N 1
ATOM 730 C CA . MET A 1 86 ? -15.837 0.246 25.140 1.00 94.31 86 MET A CA 1
ATOM 731 C C . MET A 1 86 ? -15.730 0.863 26.540 1.00 94.31 86 MET A C 1
ATOM 733 O O . MET A 1 86 ? -16.606 0.643 27.377 1.00 94.31 86 MET A O 1
ATOM 737 N N . LYS A 1 87 ? -14.687 1.664 26.789 1.00 94.12 87 LYS A N 1
ATOM 738 C CA . LYS A 1 87 ? -14.483 2.362 28.069 1.00 94.12 87 LYS A CA 1
ATOM 739 C C . LYS A 1 87 ? -15.517 3.466 28.306 1.00 94.12 87 LYS A C 1
ATOM 741 O O . LYS A 1 87 ? -15.970 3.629 29.435 1.00 94.12 87 LYS A O 1
ATOM 746 N N . GLU A 1 88 ? -15.912 4.211 27.272 1.00 95.50 88 GLU A N 1
ATOM 747 C CA . GLU A 1 88 ? -16.986 5.215 27.362 1.00 95.50 88 GLU A CA 1
ATOM 748 C C . GLU A 1 88 ? -18.330 4.591 27.744 1.00 95.50 88 GLU A C 1
ATOM 750 O O . GLU A 1 88 ? -19.074 5.153 28.546 1.00 95.50 88 GLU A O 1
ATOM 755 N N . LEU A 1 89 ? -18.624 3.415 27.188 1.00 95.25 89 LEU A N 1
ATOM 756 C CA . LEU A 1 89 ? -19.865 2.681 27.431 1.00 95.25 89 LEU A CA 1
ATOM 757 C C . LEU A 1 89 ? -19.823 1.820 28.706 1.00 95.25 89 LEU A C 1
ATOM 759 O O . LEU A 1 89 ? -20.781 1.106 28.984 1.00 95.25 89 LEU A O 1
ATOM 763 N N . ASN A 1 90 ? -18.740 1.893 29.490 1.00 93.50 90 ASN A N 1
ATOM 764 C CA . ASN A 1 90 ? -18.507 1.084 30.693 1.00 93.50 90 ASN A CA 1
ATOM 765 C C . ASN A 1 90 ? -18.577 -0.437 30.443 1.00 93.50 90 ASN A C 1
ATOM 767 O O . ASN A 1 90 ? -18.936 -1.203 31.333 1.00 93.50 90 ASN A O 1
ATOM 771 N N . LEU A 1 91 ? -18.212 -0.885 29.236 1.00 91.00 91 LEU A N 1
ATOM 772 C CA . LEU A 1 91 ? -18.128 -2.309 28.879 1.00 91.00 91 LEU A CA 1
ATOM 773 C C . LEU A 1 91 ? -16.824 -2.962 29.371 1.00 91.00 91 LEU A C 1
ATOM 775 O O . LEU A 1 91 ? -16.666 -4.177 29.292 1.00 91.00 91 LEU A O 1
ATOM 779 N N . CYS A 1 92 ? -15.871 -2.158 29.847 1.00 90.50 92 CYS A N 1
ATOM 780 C CA . CYS A 1 92 ? -14.590 -2.588 30.397 1.00 90.50 92 CYS A CA 1
ATOM 781 C C . CYS A 1 92 ? -14.065 -1.533 31.390 1.00 90.50 92 CYS A C 1
ATOM 783 O O . CYS A 1 92 ? -14.465 -0.367 31.316 1.00 90.50 92 CYS A O 1
ATOM 785 N N . ASP A 1 93 ? -13.161 -1.915 32.299 1.00 88.38 93 ASP A N 1
ATOM 786 C CA . ASP A 1 93 ? -12.500 -0.956 33.189 1.00 88.38 93 ASP A CA 1
ATOM 787 C C . ASP A 1 93 ? -11.576 -0.032 32.371 1.00 88.38 93 ASP A C 1
ATOM 789 O O . ASP A 1 93 ? -10.921 -0.425 31.401 1.00 88.38 93 ASP A O 1
ATOM 793 N N . ARG A 1 94 ? -11.502 1.237 32.768 1.00 85.06 94 ARG A N 1
ATOM 794 C CA . ARG A 1 94 ? -10.671 2.253 32.114 1.00 85.06 94 ARG A CA 1
ATOM 795 C C . ARG A 1 94 ? -9.185 1.905 32.171 1.00 85.06 94 ARG A C 1
ATOM 797 O O . ARG A 1 94 ? -8.441 2.280 31.263 1.00 85.06 94 ARG A O 1
ATOM 804 N N . LYS A 1 95 ? -8.770 1.191 33.222 1.00 87.81 95 LYS A N 1
ATOM 805 C CA . LYS A 1 95 ? -7.380 0.771 33.454 1.00 87.81 95 LYS A CA 1
ATOM 806 C C . LYS A 1 95 ? -6.985 -0.503 32.711 1.00 87.81 95 LYS A C 1
ATOM 808 O O . LYS A 1 95 ? -5.799 -0.807 32.647 1.00 87.81 95 LYS A O 1
ATOM 813 N N . THR A 1 96 ? -7.945 -1.242 32.167 1.00 88.62 96 THR A N 1
ATOM 814 C CA . THR A 1 96 ? -7.684 -2.497 31.459 1.00 88.62 96 THR A CA 1
ATOM 815 C C . THR A 1 96 ? -7.597 -2.281 29.953 1.00 88.62 96 THR A C 1
ATOM 817 O O . THR A 1 96 ? -8.301 -1.436 29.400 1.00 88.62 96 THR A O 1
ATOM 820 N N . THR A 1 97 ? -6.750 -3.073 29.295 1.00 87.19 97 THR A N 1
ATOM 821 C CA . THR A 1 97 ? -6.688 -3.180 27.833 1.00 87.19 97 THR A CA 1
ATOM 822 C C . THR A 1 97 ? -7.544 -4.378 27.409 1.00 87.19 97 THR A C 1
ATOM 824 O O . THR A 1 97 ? -7.130 -5.521 27.626 1.00 87.19 97 THR A O 1
ATOM 827 N N . PRO A 1 98 ? -8.765 -4.162 26.888 1.00 87.94 98 PRO A N 1
ATOM 828 C CA . PRO A 1 98 ? -9.648 -5.251 26.498 1.00 87.94 98 PRO A CA 1
ATOM 829 C C . PRO A 1 98 ? -9.087 -6.007 25.291 1.00 87.94 98 PRO A C 1
ATOM 831 O O . PRO A 1 98 ? -8.540 -5.415 24.361 1.00 87.94 98 PRO A O 1
ATOM 834 N N . LYS A 1 99 ? -9.283 -7.329 25.266 1.00 88.75 99 LYS A N 1
ATOM 835 C CA . LYS A 1 99 ? -9.040 -8.126 24.061 1.00 88.75 99 LYS A CA 1
ATOM 836 C C . LYS A 1 99 ? -10.182 -7.875 23.073 1.00 88.75 99 LYS A C 1
ATOM 838 O O . LYS A 1 99 ? -11.313 -8.280 23.328 1.00 88.75 99 LYS A O 1
ATOM 843 N N . ILE A 1 100 ? -9.883 -7.197 21.968 1.00 92.00 100 ILE A N 1
ATOM 844 C CA . ILE A 1 100 ? -10.845 -6.912 20.896 1.00 92.00 100 ILE A CA 1
ATOM 845 C C . ILE A 1 100 ? -10.864 -8.099 19.934 1.00 92.00 100 ILE A C 1
ATOM 847 O O . ILE A 1 100 ? -9.817 -8.498 19.426 1.00 92.00 100 ILE A O 1
ATOM 851 N N . ASP A 1 101 ? -12.049 -8.660 19.706 1.00 91.88 101 ASP A N 1
ATOM 852 C CA . ASP A 1 101 ? -12.253 -9.692 18.690 1.00 91.88 101 ASP A CA 1
ATOM 853 C C . ASP A 1 101 ? -12.005 -9.130 17.281 1.00 91.88 101 ASP A C 1
ATOM 855 O O . ASP A 1 101 ? -12.425 -8.013 16.968 1.00 91.88 101 ASP A O 1
ATOM 859 N N . GLU A 1 102 ? -11.330 -9.902 16.431 1.00 90.75 102 GLU A N 1
ATOM 860 C CA . GLU A 1 102 ? -10.955 -9.489 15.073 1.00 90.75 102 GLU A CA 1
ATOM 861 C C . GLU A 1 102 ? -12.169 -9.218 14.178 1.00 90.75 102 GLU A C 1
ATOM 863 O O . GLU A 1 102 ? -12.070 -8.442 13.232 1.00 90.75 102 GLU A O 1
ATOM 868 N N . THR A 1 103 ? -13.338 -9.781 14.500 1.00 93.06 103 THR A N 1
ATOM 869 C CA . THR A 1 103 ? -14.577 -9.521 13.755 1.00 93.06 103 THR A CA 1
ATOM 870 C C . THR A 1 103 ? -15.150 -8.124 14.005 1.00 93.06 103 THR A C 1
ATOM 872 O O . THR A 1 103 ? -15.851 -7.593 13.146 1.00 93.06 103 THR A O 1
ATOM 875 N N . HIS A 1 104 ? -14.842 -7.495 15.146 1.00 93.94 104 HIS A N 1
ATOM 876 C CA . HIS A 1 104 ? -15.318 -6.144 15.468 1.00 93.94 104 HIS A CA 1
ATOM 877 C C . HIS A 1 104 ? -14.503 -5.044 14.788 1.00 93.94 104 HIS A C 1
ATOM 879 O O . HIS A 1 104 ? -15.043 -3.998 14.432 1.00 93.94 104 HIS A O 1
ATOM 885 N N . VAL A 1 105 ? -13.199 -5.274 14.632 1.00 95.88 105 VAL A N 1
ATOM 886 C CA . VAL A 1 105 ? -12.283 -4.361 13.945 1.00 95.88 105 VAL A CA 1
ATOM 887 C C . VAL A 1 105 ? -11.437 -5.197 12.986 1.00 95.88 105 VAL A C 1
ATOM 889 O O . VAL A 1 105 ? -10.342 -5.611 13.363 1.00 95.88 105 VAL A O 1
ATOM 892 N N . PRO A 1 106 ? -11.940 -5.504 11.780 1.00 95.62 106 PRO A N 1
ATOM 893 C CA . PRO A 1 106 ? -11.222 -6.342 10.828 1.00 95.62 106 PRO A CA 1
ATOM 894 C C . PRO A 1 106 ? -10.012 -5.615 10.232 1.00 95.62 106 PRO A C 1
ATOM 896 O O . PRO A 1 106 ? -10.008 -4.394 10.068 1.00 95.62 106 PRO A O 1
ATOM 899 N N . MET A 1 107 ? -8.969 -6.376 9.901 1.00 95.00 107 MET A N 1
ATOM 900 C CA . MET A 1 107 ? -7.826 -5.873 9.138 1.00 95.00 107 MET A CA 1
ATOM 901 C C . MET A 1 107 ? -8.183 -5.824 7.651 1.00 95.00 107 MET A C 1
ATOM 903 O O . MET A 1 107 ? -8.773 -6.766 7.118 1.00 95.00 107 MET A O 1
ATOM 907 N N . VAL A 1 108 ? -7.803 -4.741 6.973 1.00 94.12 108 VAL A N 1
ATOM 908 C CA . VAL A 1 108 ? -7.904 -4.669 5.512 1.00 94.12 108 VAL A CA 1
ATOM 909 C C . VAL A 1 108 ? -6.845 -5.589 4.917 1.00 94.12 108 VAL A C 1
ATOM 911 O O . VAL A 1 108 ? -5.660 -5.439 5.199 1.00 94.12 108 VAL A O 1
ATOM 914 N N . HIS A 1 109 ? -7.271 -6.543 4.095 1.00 93.88 109 HIS A N 1
ATOM 915 C CA . HIS A 1 109 ? -6.343 -7.403 3.376 1.00 93.88 109 HIS A CA 1
ATOM 916 C C . HIS A 1 109 ? -5.693 -6.631 2.222 1.00 93.88 109 HIS A C 1
ATOM 918 O O . HIS A 1 109 ? -6.390 -6.049 1.388 1.00 93.88 109 HIS A O 1
ATOM 924 N N . VAL A 1 110 ? -4.363 -6.647 2.176 1.00 92.25 110 VAL A N 1
ATOM 925 C CA . VAL A 1 110 ? -3.563 -6.141 1.059 1.00 92.25 110 VAL A CA 1
ATOM 926 C C . VAL A 1 110 ? -3.016 -7.359 0.319 1.00 92.25 110 VAL A C 1
ATOM 928 O O . VAL A 1 110 ? -2.275 -8.145 0.902 1.00 92.25 110 VAL A O 1
ATOM 931 N N . SER A 1 111 ? -3.440 -7.536 -0.934 1.00 89.19 111 SER A N 1
ATOM 932 C CA . SER A 1 111 ? -2.939 -8.602 -1.809 1.00 89.19 111 SER A CA 1
ATOM 933 C C . SER A 1 111 ? -1.551 -8.238 -2.322 1.00 89.19 111 SER A C 1
ATOM 935 O O . SER A 1 111 ? -1.361 -7.125 -2.819 1.00 89.19 111 SER A O 1
ATOM 937 N N . ASP A 1 112 ? -0.615 -9.181 -2.244 1.00 83.81 112 ASP A N 1
ATOM 938 C CA . ASP A 1 112 ? 0.713 -9.046 -2.852 1.00 83.81 112 ASP A CA 1
ATOM 939 C C . ASP A 1 112 ? 0.679 -9.360 -4.358 1.00 83.81 112 ASP A C 1
ATOM 941 O O . ASP A 1 112 ? 1.531 -8.898 -5.124 1.00 83.81 112 ASP A O 1
ATOM 945 N N . ASP A 1 113 ? -0.350 -10.088 -4.796 1.00 79.44 113 ASP A N 1
ATOM 946 C CA . ASP A 1 113 ? -0.561 -10.428 -6.192 1.00 79.44 113 ASP A CA 1
ATOM 947 C C . ASP A 1 113 ? -1.248 -9.262 -6.907 1.00 79.44 113 ASP A C 1
ATOM 949 O O . ASP A 1 113 ? -2.397 -8.894 -6.630 1.00 79.44 113 ASP A O 1
ATOM 953 N N . PHE A 1 114 ? -0.515 -8.663 -7.847 1.00 68.44 114 PHE A N 1
ATOM 954 C CA . PHE A 1 114 ? -1.064 -7.749 -8.841 1.00 68.44 114 PHE A CA 1
ATOM 955 C C . PHE A 1 114 ? -1.695 -8.595 -9.939 1.00 68.44 114 PHE A C 1
ATOM 957 O O . PHE A 1 114 ? -1.139 -8.697 -11.033 1.00 68.44 114 PHE A O 1
ATOM 964 N N . ASP A 1 115 ? -2.848 -9.197 -9.649 1.00 65.00 115 ASP A N 1
ATOM 965 C CA . ASP A 1 115 ? -3.684 -9.888 -10.636 1.00 65.00 115 ASP A CA 1
ATOM 966 C C . ASP A 1 115 ? -4.300 -8.862 -11.604 1.00 65.00 115 ASP A C 1
ATOM 968 O O . ASP A 1 115 ? -5.506 -8.612 -11.663 1.00 65.00 115 ASP A O 1
ATOM 972 N N . LEU A 1 116 ? -3.438 -8.190 -12.360 1.00 57.16 116 LEU A N 1
ATOM 973 C CA . LEU A 1 116 ? -3.796 -7.327 -13.462 1.00 57.16 116 LEU A CA 1
ATOM 974 C C . LEU A 1 116 ? -3.761 -8.194 -14.718 1.00 57.16 116 LEU A C 1
ATOM 976 O O . LEU A 1 116 ? -2.750 -8.253 -15.412 1.00 57.16 116 LEU A O 1
ATOM 980 N N . LEU A 1 117 ? -4.929 -8.789 -14.986 1.00 48.81 117 LEU A N 1
ATOM 981 C CA . LEU A 1 117 ? -5.391 -9.512 -16.182 1.00 48.81 117 LEU A CA 1
ATOM 982 C C . LEU A 1 117 ? -5.466 -11.046 -16.030 1.00 48.81 117 LEU A C 1
ATOM 984 O O . LEU A 1 117 ? -4.532 -11.664 -15.527 1.00 48.81 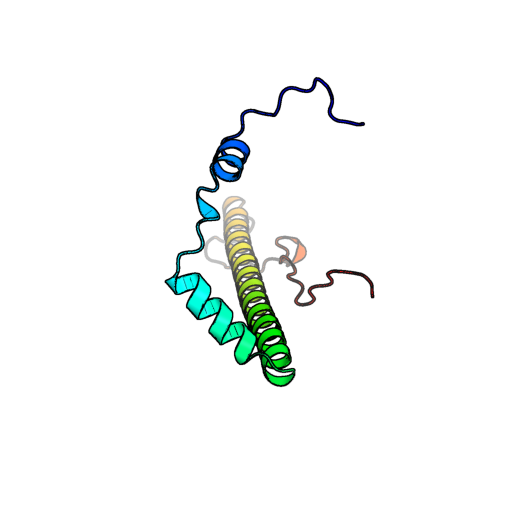117 LEU A O 1
ATOM 988 N N . PRO A 1 118 ? -6.557 -11.682 -16.512 1.00 50.97 118 PRO A N 1
ATOM 989 C CA . PRO A 1 118 ? -6.540 -13.114 -16.774 1.00 50.97 118 PRO A CA 1
ATOM 990 C C . PRO A 1 118 ? -5.522 -13.405 -17.885 1.00 50.97 118 PRO A C 1
ATOM 992 O O . PRO A 1 118 ? -5.458 -12.665 -18.871 1.00 50.97 118 PRO A O 1
ATOM 995 N N . ALA A 1 119 ? -4.731 -14.461 -17.681 1.00 49.56 119 ALA A N 1
ATOM 996 C CA . ALA A 1 119 ? -3.772 -15.001 -18.645 1.00 49.56 119 ALA A CA 1
ATOM 997 C C . ALA A 1 119 ? -4.419 -15.420 -19.976 1.00 49.56 119 ALA A C 1
ATOM 999 O O . ALA A 1 119 ? -5.606 -15.827 -19.965 1.00 49.56 119 ALA A O 1
#

Organism: Anoplophora glabripennis (NCBI:txid217634)

pLDDT: mean 82.85, std 14.45, range [48.81, 98.12]

Radius of gyration: 28.52 Å; chains: 1; bounding box: 45×41×79 Å

Sequence (119 aa):
RALANQSLPFSVCTILRDEEVYNLITPEQEEKDRNARSRYNGRLFLSWLQDVDDKWEKIKEHMLLRHHNEAESLHAVQKMNWEWKMKELNLCDRKTTPKIDETHVPMVHVSDDFDLLPA

InterPro domains:
  IPR053210 Ankyrin repeat domain-containing protein 12 [PTHR24149] (1-119)

Foldseek 3Di:
DPDPPDDDDPDPVVVCVVVCVVVPCDVVNVVVVVVVVVPDDPVVVVVVVVVVVVVVVVVLVVVLVVVVVVQVVVLVVVLVVVQVVCCVVVVDPPPDRDDDDCVVRPGDDRDSDPCPDDD

Secondary structure (DSSP, 8-state):
---TTPPPP--HHHHHHHTTTTT---HHHHHHHHHHHHH--HHHHHHHHHHHHHHHHHHHHHHHHHHHHHHHHHHHHHHHHHHHHHHHTTSS-TTS-----TTTSPPPP--S----S--